Protein AF-A0A377Z9F6-F1 (afdb_monomer_lite)

Secondary structure (DSSP, 8-state):
-----HHHHHHHHHTTGGGHHHH-HHHHHHHHHHHHHS-S---S----TT-TTSTTGGG--

Organism: Klebsiella pneumoniae subsp. ozaenae (NCBI:txid574)

Foldseek 3Di:
DDDDPVVVVCCVLVVCLVCCVVPCVVVVVVLVVVLVVPDPDDDPDDDPPPCRVVPCVVVND

Sequ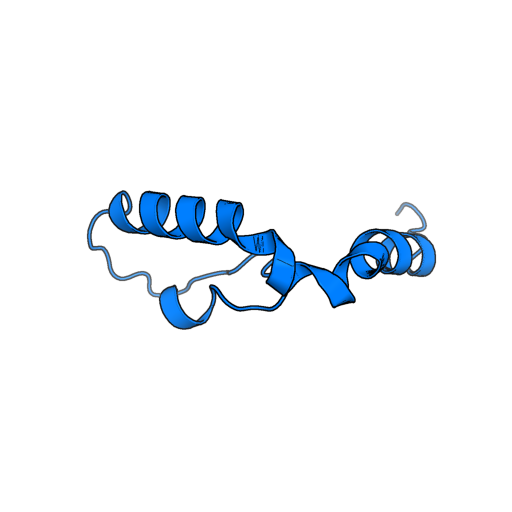ence (61 aa):
MATVNKQAVAAAFGRAASGYTQHDELQRRCADLLLRQLARRDFAQVLDAGCGPGSMSPLLA

Structur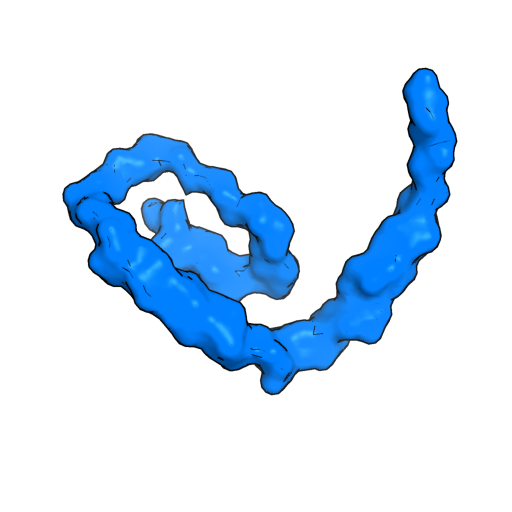e (mmCIF, N/CA/C/O backbone):
data_AF-A0A377Z9F6-F1
#
_entry.id   AF-A0A377Z9F6-F1
#
loop_
_atom_site.group_PDB
_atom_site.id
_atom_site.type_symbol
_atom_site.label_atom_id
_atom_site.label_alt_id
_atom_site.label_comp_id
_atom_site.label_asym_id
_atom_site.label_entity_id
_atom_site.label_seq_id
_atom_site.pdbx_PDB_ins_code
_atom_site.Cartn_x
_atom_site.Cartn_y
_atom_site.Cartn_z
_atom_site.occupancy
_atom_site.B_iso_or_equiv
_atom_site.auth_seq_id
_atom_site.auth_comp_id
_atom_site.auth_asym_id
_atom_site.auth_atom_id
_atom_site.pdbx_PDB_model_num
ATOM 1 N N . MET A 1 1 ? 17.734 21.158 6.180 1.00 59.94 1 MET A N 1
ATOM 2 C CA . MET A 1 1 ? 16.875 20.169 5.487 1.00 59.94 1 MET A CA 1
ATOM 3 C C . MET A 1 1 ? 17.686 19.567 4.357 1.00 59.94 1 MET A C 1
ATOM 5 O O . MET A 1 1 ? 18.311 20.330 3.633 1.00 59.94 1 MET A O 1
ATOM 9 N N . ALA A 1 2 ? 17.744 18.240 4.243 1.00 76.00 2 ALA A N 1
ATOM 10 C CA . ALA A 1 2 ? 18.455 17.596 3.142 1.00 76.00 2 ALA A CA 1
ATOM 11 C C . ALA A 1 2 ? 17.727 17.862 1.815 1.00 76.00 2 ALA A C 1
ATOM 13 O O . ALA A 1 2 ? 16.498 17.788 1.749 1.00 76.00 2 ALA A O 1
ATOM 14 N N . THR A 1 3 ? 18.478 18.182 0.766 1.00 87.00 3 THR A N 1
ATOM 15 C CA . THR A 1 3 ? 17.935 18.410 -0.574 1.00 87.00 3 THR A CA 1
ATOM 16 C C . THR A 1 3 ? 17.507 17.069 -1.170 1.00 87.00 3 THR A C 1
ATOM 18 O O . THR A 1 3 ? 18.343 16.220 -1.467 1.00 87.00 3 THR A O 1
ATOM 21 N N . VAL A 1 4 ? 16.199 16.849 -1.324 1.00 86.81 4 VAL A N 1
ATOM 22 C CA . VAL A 1 4 ? 15.661 15.612 -1.908 1.00 86.81 4 VAL A CA 1
ATOM 23 C C . VAL A 1 4 ? 15.575 15.753 -3.424 1.00 86.81 4 VAL A C 1
ATOM 25 O O . VAL A 1 4 ? 14.886 16.637 -3.937 1.00 86.81 4 VAL A O 1
ATOM 28 N N . ASN A 1 5 ? 16.219 14.840 -4.152 1.00 92.62 5 ASN A N 1
ATOM 29 C CA . ASN A 1 5 ? 16.052 14.729 -5.597 1.00 92.62 5 ASN A CA 1
ATOM 30 C C . ASN A 1 5 ? 14.698 14.069 -5.919 1.00 92.62 5 ASN A C 1
ATOM 32 O O . ASN A 1 5 ? 14.579 12.845 -5.987 1.00 92.62 5 ASN A O 1
ATOM 36 N N . LYS A 1 6 ? 13.667 14.896 -6.127 1.00 91.44 6 LYS A N 1
ATOM 37 C CA . LYS A 1 6 ? 12.299 14.434 -6.419 1.00 91.44 6 LYS A CA 1
ATOM 38 C C . LYS A 1 6 ? 12.205 13.582 -7.690 1.00 91.44 6 LYS A C 1
ATOM 40 O O . LYS A 1 6 ? 11.373 12.683 -7.745 1.00 91.44 6 LYS A O 1
ATOM 45 N N . GLN A 1 7 ? 13.058 13.828 -8.685 1.00 91.69 7 GLN A N 1
ATOM 46 C CA . GLN A 1 7 ? 13.068 13.065 -9.937 1.00 91.69 7 GLN A CA 1
ATOM 47 C C . GLN A 1 7 ? 13.609 11.652 -9.721 1.00 91.69 7 GLN A C 1
ATOM 49 O O . GLN A 1 7 ? 13.018 10.691 -10.203 1.00 91.69 7 GLN A O 1
ATOM 54 N N . ALA A 1 8 ? 14.685 11.509 -8.942 1.00 90.25 8 ALA A N 1
ATOM 55 C CA . ALA A 1 8 ? 15.228 10.201 -8.583 1.00 90.25 8 ALA A CA 1
ATOM 56 C C . ALA A 1 8 ? 14.218 9.370 -7.774 1.00 90.25 8 ALA A C 1
ATOM 58 O O . ALA A 1 8 ? 14.062 8.177 -8.026 1.00 90.25 8 ALA A O 1
ATOM 59 N N . VAL A 1 9 ? 13.488 10.014 -6.855 1.00 88.19 9 VAL A N 1
ATOM 60 C CA . VAL A 1 9 ? 12.396 9.385 -6.097 1.00 88.19 9 VAL A CA 1
ATOM 61 C C . VAL A 1 9 ? 11.282 8.925 -7.040 1.00 88.19 9 VAL A C 1
ATOM 63 O O . VAL A 1 9 ? 10.928 7.749 -7.037 1.00 88.19 9 VAL A O 1
ATOM 66 N N . ALA A 1 10 ? 10.776 9.812 -7.900 1.00 88.19 10 ALA A N 1
ATOM 67 C CA . ALA A 1 10 ? 9.721 9.472 -8.853 1.00 88.19 10 ALA A CA 1
ATOM 68 C C . ALA A 1 10 ? 10.136 8.332 -9.795 1.00 88.19 10 ALA A C 1
ATOM 70 O O . ALA A 1 10 ? 9.366 7.400 -10.007 1.00 88.19 10 ALA A O 1
ATOM 71 N N . ALA A 1 11 ? 11.370 8.352 -10.304 1.00 87.88 11 ALA A N 1
ATOM 72 C CA . ALA A 1 11 ? 11.899 7.277 -11.134 1.00 87.88 11 ALA A CA 1
ATOM 73 C C . ALA A 1 11 ? 11.998 5.956 -10.358 1.00 87.88 11 ALA A C 1
ATOM 75 O O . ALA A 1 11 ? 11.692 4.900 -10.905 1.00 87.88 11 ALA A O 1
ATOM 76 N N . ALA A 1 12 ? 12.397 5.991 -9.084 1.00 86.62 12 ALA A N 1
ATOM 77 C CA . ALA A 1 12 ? 12.505 4.787 -8.274 1.00 86.62 12 ALA A CA 1
ATOM 78 C C . ALA A 1 12 ? 11.163 4.084 -8.060 1.00 86.62 12 ALA A C 1
ATOM 80 O O . ALA A 1 12 ? 11.084 2.872 -8.252 1.00 86.62 12 ALA A O 1
ATOM 81 N N . PHE A 1 13 ? 10.120 4.847 -7.732 1.00 83.31 13 PHE A N 1
ATOM 82 C CA . PHE A 1 13 ? 8.774 4.312 -7.517 1.00 83.31 13 PHE A CA 1
ATOM 83 C C . PHE A 1 13 ? 8.011 4.054 -8.829 1.00 83.31 13 PHE A C 1
ATOM 85 O O . PHE A 1 13 ? 7.223 3.118 -8.909 1.00 83.31 13 PHE A O 1
ATOM 92 N N . GLY A 1 14 ? 8.272 4.834 -9.881 1.00 83.06 14 GLY A N 1
ATOM 93 C CA . GLY A 1 14 ? 7.590 4.732 -11.174 1.00 83.06 14 GLY A CA 1
ATOM 94 C C . GLY A 1 14 ? 8.066 3.584 -12.068 1.00 83.06 14 GLY A C 1
ATOM 95 O O . GLY A 1 14 ? 7.306 3.133 -12.921 1.00 83.06 14 GLY A O 1
ATOM 96 N N . ARG A 1 15 ? 9.291 3.069 -11.870 1.00 74.69 15 ARG A N 1
ATOM 97 C CA . ARG A 1 15 ? 9.893 2.014 -12.717 1.00 74.69 15 ARG A CA 1
ATOM 98 C C . ARG A 1 15 ? 9.028 0.763 -12.875 1.00 74.69 15 ARG A C 1
ATOM 100 O O . ARG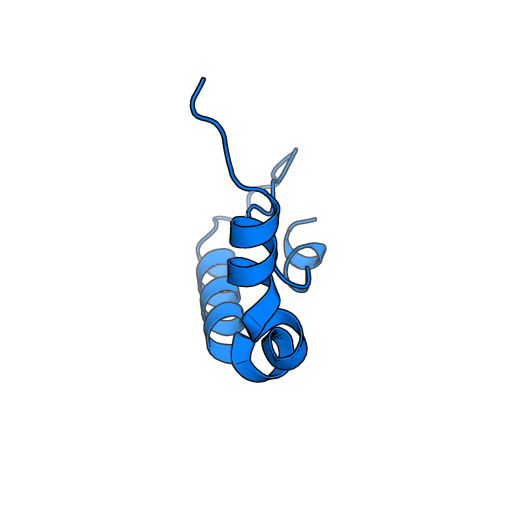 A 1 15 ? 9.042 0.160 -13.940 1.00 74.69 15 ARG A O 1
ATOM 107 N N . ALA A 1 16 ? 8.303 0.378 -11.830 1.00 74.56 16 ALA A N 1
ATOM 108 C CA . ALA A 1 16 ? 7.449 -0.809 -11.834 1.00 74.56 16 ALA A CA 1
ATOM 109 C C . ALA A 1 16 ? 5.952 -0.477 -11.947 1.00 74.56 16 ALA A C 1
ATOM 111 O O . ALA A 1 16 ? 5.130 -1.389 -11.968 1.00 74.56 16 ALA A O 1
ATOM 112 N N . ALA A 1 17 ? 5.578 0.806 -12.015 1.00 80.44 17 ALA A N 1
ATOM 113 C CA . ALA A 1 17 ? 4.188 1.236 -11.872 1.00 80.44 17 ALA A CA 1
ATOM 114 C C . ALA A 1 17 ? 3.267 0.675 -12.969 1.00 80.44 17 ALA A C 1
ATOM 116 O O . ALA A 1 17 ? 2.147 0.269 -12.673 1.00 80.44 17 ALA A O 1
ATOM 117 N N . SER A 1 18 ? 3.740 0.591 -14.217 1.00 82.00 18 SER A N 1
ATOM 118 C CA . SER A 1 18 ? 2.947 0.101 -15.355 1.00 82.00 18 SER A CA 1
ATOM 119 C C . SER A 1 18 ? 2.587 -1.387 -15.269 1.00 82.00 18 SER A C 1
ATOM 121 O O . SER A 1 18 ? 1.535 -1.784 -15.763 1.00 82.00 18 SER A O 1
ATOM 123 N N . GLY A 1 19 ? 3.436 -2.204 -14.638 1.00 85.44 19 GLY A N 1
ATOM 124 C CA . GLY A 1 19 ? 3.206 -3.639 -14.430 1.00 85.44 19 GLY A CA 1
ATOM 125 C C . GLY A 1 19 ? 2.726 -3.988 -13.022 1.00 85.44 19 GLY A C 1
ATOM 126 O O . GLY A 1 19 ? 2.466 -5.151 -12.740 1.00 85.44 19 GLY A O 1
ATOM 127 N N . TYR A 1 20 ? 2.605 -3.005 -12.125 1.00 85.75 20 TYR A N 1
ATOM 128 C CA . TYR A 1 20 ? 2.385 -3.252 -10.701 1.00 85.75 20 TYR A CA 1
ATOM 129 C C . TYR A 1 20 ? 1.135 -4.097 -10.445 1.00 85.75 20 TYR A C 1
ATOM 131 O O . TYR A 1 20 ? 1.215 -5.130 -9.792 1.00 85.75 20 TYR A O 1
ATOM 139 N N . THR A 1 21 ? 0.001 -3.718 -11.038 1.00 84.31 21 THR A N 1
ATOM 140 C CA . THR A 1 21 ? -1.281 -4.427 -10.884 1.00 84.31 21 THR A CA 1
ATOM 141 C C . THR A 1 21 ? -1.247 -5.854 -11.445 1.00 84.31 21 THR A C 1
ATOM 143 O O . THR A 1 21 ? -2.055 -6.687 -11.061 1.00 84.31 21 THR A O 1
ATOM 146 N N . GLN A 1 22 ? -0.316 -6.168 -12.350 1.00 88.75 22 GLN A N 1
ATOM 147 C CA . GLN A 1 22 ? -0.145 -7.523 -12.893 1.00 88.75 22 GLN A CA 1
ATOM 148 C C . GLN A 1 22 ? 0.638 -8.427 -11.927 1.00 88.75 22 GLN A C 1
ATOM 150 O O . GLN A 1 22 ? 0.612 -9.648 -12.064 1.00 88.75 22 GLN A O 1
ATOM 155 N N . HIS A 1 23 ? 1.333 -7.836 -10.950 1.00 88.25 23 HIS A N 1
ATOM 156 C CA . HIS A 1 23 ? 2.236 -8.524 -10.028 1.00 88.25 23 HIS A CA 1
ATOM 157 C C . HIS A 1 23 ? 1.909 -8.267 -8.542 1.00 88.25 23 HIS A C 1
ATOM 159 O O . HIS A 1 23 ? 2.670 -8.684 -7.669 1.00 88.25 23 HIS A O 1
ATOM 165 N N . ASP A 1 24 ? 0.781 -7.620 -8.226 1.00 90.00 24 ASP A N 1
ATOM 166 C CA . ASP A 1 24 ? 0.379 -7.261 -6.855 1.00 90.00 24 ASP A CA 1
ATOM 167 C C . ASP A 1 24 ? -0.366 -8.388 -6.107 1.00 90.00 24 ASP A C 1
ATOM 169 O O . ASP A 1 24 ? -0.817 -8.199 -4.977 1.00 90.00 24 ASP A O 1
ATOM 173 N N . GLU A 1 25 ? -0.475 -9.585 -6.693 1.00 92.44 25 GLU A N 1
ATOM 174 C CA . GLU A 1 25 ? -1.277 -10.690 -6.153 1.00 92.44 25 GLU A CA 1
ATOM 175 C C . GLU A 1 25 ? -0.891 -11.060 -4.713 1.00 92.44 25 GLU A C 1
ATOM 177 O O . GLU A 1 25 ? -1.759 -11.219 -3.849 1.00 92.44 25 GLU A O 1
ATOM 182 N N . LEU A 1 26 ? 0.412 -11.159 -4.426 1.00 92.88 26 LEU A N 1
ATOM 183 C CA . LEU A 1 26 ? 0.894 -11.441 -3.073 1.00 92.88 26 LEU A CA 1
ATOM 184 C C . LEU A 1 26 ? 0.440 -10.356 -2.089 1.00 92.88 26 LEU A C 1
ATOM 186 O O . LEU A 1 26 ? 0.008 -10.672 -0.983 1.00 92.88 26 LEU A O 1
ATOM 190 N N . GLN A 1 27 ? 0.493 -9.087 -2.496 1.00 91.50 27 GLN A N 1
ATOM 191 C CA . GLN A 1 27 ? 0.088 -7.963 -1.653 1.00 91.50 27 GLN A CA 1
ATOM 192 C C . GLN A 1 27 ? -1.412 -8.007 -1.361 1.00 91.50 27 GLN A C 1
ATOM 194 O O . GLN A 1 27 ? -1.811 -7.820 -0.213 1.00 91.50 27 GLN A O 1
ATOM 199 N N . ARG A 1 28 ? -2.239 -8.335 -2.365 1.00 91.56 28 ARG A N 1
ATOM 200 C CA . ARG A 1 28 ? -3.690 -8.511 -2.190 1.00 91.56 28 ARG A CA 1
ATOM 201 C C . ARG A 1 28 ? -4.015 -9.622 -1.195 1.00 91.56 28 ARG A C 1
ATOM 203 O O . ARG A 1 28 ? -4.843 -9.423 -0.311 1.00 91.56 28 ARG A O 1
ATOM 210 N N . ARG A 1 29 ? -3.337 -10.772 -1.300 1.00 94.38 29 ARG A N 1
ATOM 211 C CA . ARG A 1 29 ? -3.509 -11.898 -0.364 1.00 94.38 29 ARG A CA 1
ATOM 212 C C . ARG A 1 29 ? -3.089 -11.521 1.058 1.00 94.38 29 ARG A C 1
ATOM 214 O O . ARG A 1 29 ? -3.803 -11.830 2.006 1.00 94.38 29 ARG A O 1
ATOM 221 N N . CYS A 1 30 ? -1.960 -10.827 1.210 1.00 94.06 30 CYS A N 1
ATOM 222 C CA . CYS A 1 30 ? -1.526 -10.314 2.508 1.00 94.06 30 CYS A CA 1
ATOM 223 C C . CYS A 1 30 ? -2.562 -9.357 3.109 1.00 94.06 30 CYS A C 1
ATOM 225 O O . CYS A 1 30 ? -2.897 -9.489 4.283 1.00 94.06 30 CYS A O 1
ATOM 227 N N . ALA A 1 31 ? -3.097 -8.429 2.314 1.00 92.31 31 ALA A N 1
ATOM 228 C CA . ALA A 1 31 ? -4.092 -7.475 2.783 1.00 92.31 31 ALA A CA 1
ATOM 229 C C . ALA A 1 31 ? -5.391 -8.157 3.239 1.00 92.31 31 ALA A C 1
ATOM 231 O O . ALA A 1 31 ? -5.868 -7.853 4.325 1.00 92.31 31 ALA A O 1
ATOM 232 N N . ASP A 1 32 ? -5.914 -9.130 2.485 1.00 92.25 32 ASP A N 1
ATOM 233 C CA . ASP A 1 32 ? -7.088 -9.920 2.895 1.00 92.25 32 ASP A CA 1
ATOM 234 C C . ASP A 1 32 ? -6.859 -10.627 4.245 1.00 92.25 32 ASP A C 1
ATOM 236 O O . ASP A 1 32 ? -7.692 -10.542 5.148 1.00 92.25 32 ASP A O 1
ATOM 240 N N . LEU A 1 33 ? -5.693 -11.252 4.442 1.00 94.00 33 LEU A N 1
ATOM 241 C CA . LEU A 1 33 ? -5.353 -11.898 5.715 1.00 94.00 33 LEU A CA 1
ATOM 242 C C . LEU A 1 33 ? -5.215 -10.905 6.876 1.00 94.00 33 LEU A C 1
ATOM 244 O O . LEU A 1 33 ? -5.580 -11.234 8.006 1.00 94.00 33 LEU A O 1
ATOM 248 N N . LEU A 1 34 ? -4.679 -9.711 6.628 1.00 92.12 34 LEU A N 1
ATOM 249 C CA . LEU A 1 34 ? -4.543 -8.666 7.645 1.00 92.12 34 LEU A CA 1
ATOM 250 C C . LEU A 1 34 ? -5.902 -8.057 8.009 1.00 92.12 34 LEU A C 1
ATOM 252 O O . LEU A 1 34 ? -6.194 -7.880 9.190 1.00 92.12 34 LEU A O 1
ATOM 256 N N . LEU A 1 35 ? -6.765 -7.815 7.020 1.00 90.00 35 LEU A N 1
ATOM 257 C CA . LEU A 1 35 ? -8.127 -7.318 7.230 1.00 90.00 35 LEU A CA 1
ATOM 258 C C . LEU A 1 35 ? -8.973 -8.296 8.049 1.00 90.00 35 LEU A C 1
ATOM 260 O O . LEU A 1 35 ? -9.721 -7.875 8.923 1.00 90.00 35 LEU A O 1
ATOM 264 N N . ARG A 1 36 ? -8.811 -9.608 7.841 1.00 90.50 36 ARG A N 1
ATOM 265 C CA . ARG A 1 36 ? -9.486 -10.633 8.660 1.00 90.50 36 ARG A CA 1
ATOM 266 C C . ARG A 1 36 ? -9.004 -10.671 10.111 1.00 90.50 36 ARG A C 1
ATOM 268 O O . ARG A 1 36 ? -9.745 -11.120 10.980 1.00 90.50 36 ARG A O 1
ATOM 275 N N . GLN A 1 37 ? -7.767 -10.245 10.368 1.00 90.56 37 GLN A N 1
ATOM 276 C CA . GLN A 1 37 ? -7.194 -10.183 11.716 1.00 90.56 37 GLN A CA 1
ATOM 277 C C . GLN A 1 37 ? -7.573 -8.905 12.464 1.00 90.56 37 GLN A C 1
ATOM 279 O O . GLN A 1 37 ? -7.547 -8.886 13.697 1.00 90.56 37 GLN A O 1
ATOM 284 N N . LEU A 1 38 ? -7.942 -7.842 11.746 1.00 87.69 38 LEU A N 1
ATOM 285 C CA . LEU A 1 38 ? -8.541 -6.667 12.358 1.00 87.69 38 LEU A CA 1
ATOM 286 C C . LEU A 1 38 ? -9.859 -7.087 13.016 1.00 87.69 38 LEU A C 1
ATOM 288 O O . LEU A 1 38 ? -10.814 -7.493 12.356 1.00 87.69 38 LEU A O 1
ATOM 292 N N . ALA A 1 39 ? -9.905 -7.012 14.349 1.00 72.88 39 ALA A N 1
ATOM 293 C CA . ALA A 1 39 ? -11.150 -7.172 15.089 1.00 72.88 39 ALA A CA 1
ATOM 294 C C . ALA A 1 39 ? -12.192 -6.229 14.476 1.00 72.88 39 ALA A C 1
ATOM 296 O O . ALA A 1 39 ? -11.847 -5.077 14.225 1.00 72.88 39 ALA A O 1
ATOM 297 N N . ARG A 1 40 ? -13.427 -6.707 14.245 1.00 69.19 40 ARG A N 1
ATOM 298 C CA . ARG A 1 40 ? -14.542 -5.912 13.692 1.00 69.19 40 ARG A CA 1
ATOM 299 C C . ARG A 1 40 ? -14.746 -4.640 14.519 1.00 69.19 40 ARG A C 1
ATOM 301 O O . ARG A 1 40 ? -15.478 -4.640 15.506 1.00 69.19 40 ARG A O 1
ATOM 308 N N . ARG A 1 41 ? -14.045 -3.586 14.131 1.00 77.56 41 ARG A N 1
ATOM 309 C CA . ARG A 1 41 ? -14.017 -2.277 14.759 1.00 77.56 41 ARG A CA 1
ATOM 310 C C . ARG A 1 41 ? -14.199 -1.279 13.644 1.00 77.56 41 ARG A C 1
ATOM 312 O O . ARG A 1 41 ? -13.5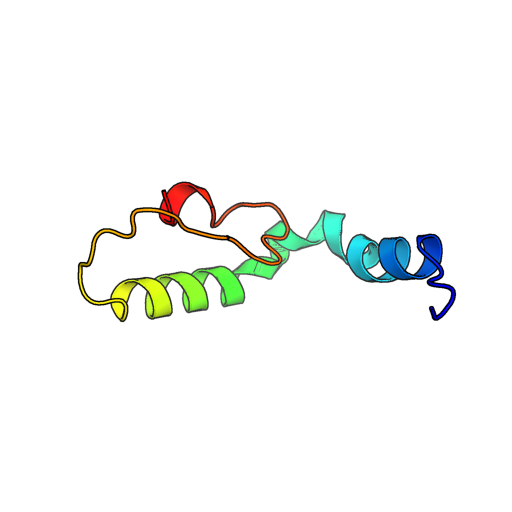00 -1.349 12.636 1.00 77.56 41 ARG A O 1
ATOM 319 N N . ASP A 1 42 ? -15.112 -0.356 13.868 1.00 83.12 42 ASP A N 1
ATOM 320 C CA . ASP A 1 42 ? -15.294 0.761 12.966 1.00 83.12 42 ASP A CA 1
ATOM 321 C C . ASP A 1 42 ? -14.209 1.795 13.272 1.00 83.12 42 ASP A C 1
ATOM 323 O O . ASP A 1 42 ? -14.046 2.244 14.412 1.00 83.12 42 ASP A O 1
ATOM 327 N N . PHE A 1 43 ? -13.427 2.139 12.254 1.00 88.44 43 PHE A N 1
ATOM 328 C CA . PHE A 1 43 ? -12.411 3.178 12.341 1.00 88.44 43 PHE A CA 1
ATOM 329 C C . PHE A 1 43 ? -12.998 4.465 11.774 1.00 88.44 43 PHE A C 1
ATOM 331 O O . PHE A 1 43 ? -13.366 4.520 10.608 1.00 88.44 43 PHE A O 1
ATOM 338 N N . ALA A 1 44 ? -13.068 5.518 12.590 1.00 90.38 44 ALA A N 1
ATOM 339 C CA . ALA A 1 44 ? -13.622 6.801 12.153 1.00 90.38 44 ALA A CA 1
ATOM 340 C C . ALA A 1 44 ? -12.811 7.446 11.013 1.00 90.38 44 ALA A C 1
ATOM 342 O O . ALA A 1 44 ? -13.350 8.233 10.238 1.00 90.38 44 ALA A O 1
ATOM 343 N N . GLN A 1 45 ? -11.511 7.146 10.937 1.00 91.38 45 GLN A N 1
ATOM 344 C CA . GLN A 1 45 ? -10.599 7.629 9.905 1.00 91.38 45 GLN A CA 1
ATOM 345 C C . GLN A 1 45 ? -9.539 6.566 9.616 1.00 91.38 45 GLN A C 1
ATOM 347 O O . GLN A 1 45 ? -8.974 5.984 10.545 1.00 91.38 45 GLN A O 1
ATOM 352 N N . VAL A 1 46 ? -9.246 6.350 8.334 1.00 91.38 46 VAL A N 1
ATOM 353 C CA . VAL A 1 46 ? -8.235 5.395 7.867 1.00 91.38 46 VAL A CA 1
ATOM 354 C C . VAL A 1 46 ? -7.286 6.087 6.890 1.00 91.38 46 VAL A C 1
ATOM 356 O O . VAL A 1 46 ? -7.703 6.912 6.079 1.00 91.38 46 VAL A O 1
ATOM 359 N N . LEU A 1 47 ? -5.997 5.756 6.981 1.00 92.81 47 LEU A N 1
ATOM 360 C CA . LEU A 1 47 ? -4.958 6.196 6.053 1.00 92.81 47 LEU A CA 1
ATOM 361 C C . LEU A 1 47 ? -4.409 4.980 5.301 1.00 92.81 47 LEU A C 1
ATOM 363 O O . LEU A 1 47 ? -3.772 4.119 5.905 1.00 92.81 47 LEU A O 1
ATOM 367 N N . ASP A 1 48 ? -4.593 4.953 3.983 1.00 92.19 48 ASP A N 1
ATOM 368 C CA . ASP A 1 48 ? -3.948 3.982 3.095 1.00 92.19 48 ASP A CA 1
ATOM 369 C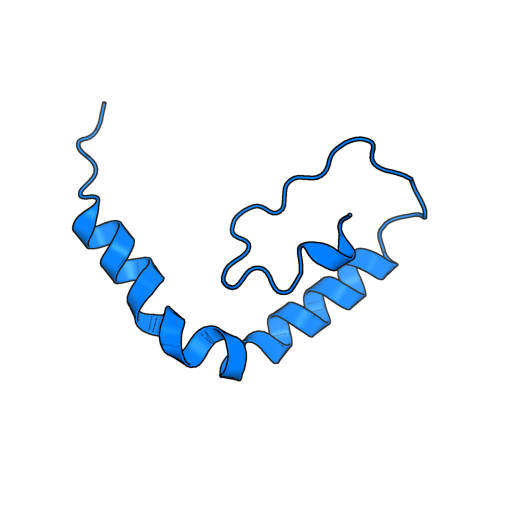 C . ASP A 1 48 ? -2.571 4.510 2.656 1.00 92.19 48 ASP A C 1
ATOM 371 O O . ASP A 1 48 ? -2.412 5.199 1.643 1.00 92.19 48 ASP A O 1
ATOM 375 N N . ALA A 1 49 ? -1.566 4.280 3.502 1.00 91.44 49 ALA A N 1
ATOM 376 C CA . ALA A 1 49 ? -0.214 4.767 3.272 1.00 91.44 49 ALA A CA 1
ATOM 377 C C . ALA A 1 49 ? 0.509 3.915 2.219 1.00 91.44 49 ALA A C 1
ATOM 379 O O . ALA A 1 49 ? 0.675 2.710 2.382 1.00 91.44 49 ALA A O 1
ATOM 380 N N . GLY A 1 50 ? 1.015 4.562 1.165 1.00 87.19 50 GLY A N 1
ATOM 381 C CA . GLY A 1 50 ? 1.723 3.851 0.098 1.00 87.19 50 GLY A CA 1
ATOM 382 C C . GLY A 1 50 ? 0.802 2.956 -0.735 1.00 87.19 50 GLY A C 1
ATOM 383 O O . GLY A 1 50 ? 1.230 1.890 -1.165 1.00 87.19 50 GLY A O 1
ATOM 384 N N . CYS A 1 51 ? -0.429 3.410 -0.991 1.00 88.94 51 CYS A N 1
ATOM 385 C CA . CYS A 1 51 ? -1.515 2.659 -1.630 1.00 88.94 51 CYS A CA 1
ATOM 386 C C . CYS A 1 51 ? -1.228 2.115 -3.045 1.00 88.94 51 CYS A C 1
ATOM 388 O O . CYS A 1 51 ? -2.044 1.378 -3.604 1.00 88.94 51 CYS A O 1
ATOM 390 N N . GLY A 1 52 ? -0.089 2.465 -3.652 1.00 86.88 52 GLY A N 1
ATOM 391 C CA . GLY A 1 52 ? 0.272 2.032 -4.999 1.00 86.88 52 GLY A CA 1
ATOM 392 C C . GLY A 1 52 ? -0.817 2.435 -6.007 1.00 86.88 52 GLY A C 1
ATOM 393 O O . GLY A 1 52 ? -1.166 3.613 -6.068 1.00 86.88 52 GLY A O 1
ATOM 394 N N . PRO A 1 53 ? -1.386 1.490 -6.779 1.00 84.81 53 PRO A N 1
ATOM 395 C CA . PRO A 1 53 ? -2.530 1.750 -7.659 1.00 84.81 53 PRO A CA 1
ATOM 396 C C . PRO A 1 53 ? -3.857 2.077 -6.946 1.00 84.81 53 PRO A C 1
ATOM 398 O O . PRO A 1 53 ? -4.846 2.345 -7.622 1.00 84.81 53 PRO A O 1
ATOM 401 N N . GLY A 1 54 ? -3.926 1.994 -5.613 1.00 88.19 54 GLY A N 1
ATOM 402 C CA . GLY A 1 54 ? -5.128 2.302 -4.826 1.00 88.19 54 GLY A CA 1
ATOM 403 C C . GLY A 1 54 ? -6.181 1.191 -4.791 1.00 88.19 54 GLY A C 1
ATOM 404 O O . GLY A 1 54 ? -7.313 1.426 -4.384 1.00 88.19 54 GLY A O 1
ATOM 405 N N . SER A 1 55 ? -5.842 -0.037 -5.204 1.00 86.31 55 SER A N 1
ATOM 406 C CA . SER A 1 55 ? -6.810 -1.151 -5.254 1.00 86.31 55 SER A CA 1
ATOM 407 C C . SER A 1 55 ? -7.348 -1.574 -3.879 1.00 86.31 55 SER A C 1
ATOM 409 O O . SER A 1 55 ? -8.396 -2.210 -3.820 1.00 86.31 55 SER A O 1
ATOM 411 N N . MET A 1 56 ? -6.643 -1.244 -2.791 1.00 88.44 56 MET A N 1
ATOM 412 C CA . MET A 1 56 ? -7.032 -1.615 -1.425 1.00 88.44 56 MET A CA 1
ATOM 413 C C . MET A 1 56 ? -7.890 -0.551 -0.733 1.00 88.44 56 MET A C 1
ATOM 415 O O . MET A 1 56 ? -8.658 -0.881 0.166 1.00 88.44 56 MET A O 1
ATOM 419 N N . SER A 1 57 ? -7.812 0.709 -1.170 1.00 89.81 57 SER A N 1
ATOM 420 C CA . SER A 1 57 ? -8.481 1.833 -0.510 1.00 89.81 57 SER A CA 1
ATOM 421 C C . SER A 1 57 ? -10.005 1.659 -0.359 1.00 89.81 57 SER A C 1
ATOM 423 O O . SER A 1 57 ? -10.519 2.013 0.698 1.00 89.81 57 SER A O 1
ATOM 425 N N . PRO A 1 58 ? -10.749 1.065 -1.321 1.00 88.31 58 PRO A N 1
ATOM 426 C CA . PRO A 1 58 ? -12.184 0.815 -1.148 1.00 88.31 58 PRO A CA 1
ATOM 427 C C . PRO A 1 58 ? -12.534 -0.209 -0.060 1.00 88.31 58 PRO A C 1
ATOM 429 O O . PRO A 1 58 ? -13.657 -0.205 0.423 1.00 88.31 58 PRO A O 1
ATOM 432 N N . LEU A 1 59 ? -11.604 -1.097 0.311 1.00 85.94 59 LEU A N 1
ATOM 433 C CA . LEU A 1 59 ? -11.809 -2.096 1.372 1.00 85.94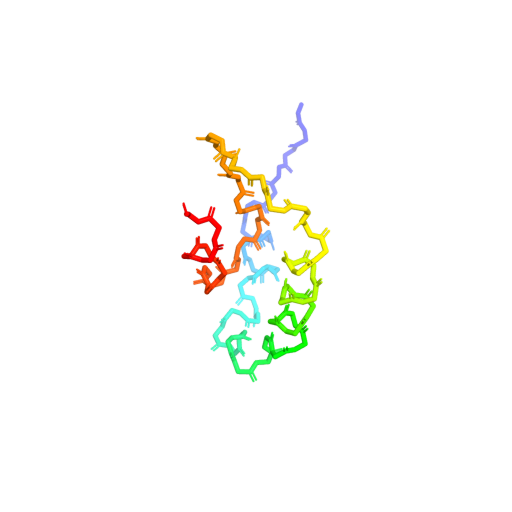 59 LEU A CA 1
ATOM 434 C C . LEU A 1 59 ? -11.538 -1.531 2.775 1.00 85.94 59 LEU A C 1
ATOM 436 O O . LEU A 1 59 ? -11.748 -2.221 3.769 1.00 85.94 59 LEU A O 1
ATOM 440 N N . LEU A 1 60 ? -11.024 -0.301 2.834 1.00 84.44 60 LEU A N 1
ATOM 441 C CA . LEU A 1 60 ? -10.652 0.421 4.047 1.00 84.44 60 LEU A CA 1
ATOM 442 C C . LEU A 1 60 ? -11.625 1.566 4.381 1.00 84.44 60 LEU A C 1
ATOM 444 O O . LEU A 1 60 ? -11.426 2.235 5.395 1.00 84.44 60 LEU A O 1
ATOM 448 N N . ALA A 1 61 ? -12.616 1.808 3.517 1.00 74.38 61 ALA A N 1
ATOM 449 C CA . ALA A 1 61 ? -13.695 2.776 3.710 1.00 74.38 61 ALA A CA 1
ATOM 450 C C . ALA A 1 61 ? -14.890 2.121 4.414 1.00 74.38 61 ALA A C 1
ATOM 452 O O . ALA A 1 61 ? -15.509 2.814 5.249 1.00 74.38 61 ALA A O 1
#

Radius of gyration: 15.07 Å; chains: 1; bounding box: 34×32×30 Å

pLDDT: mean 86.69, std 6.63, range [59.94, 94.38]

InterPro domains:
  IPR029063 S-adenosyl-L-methionine-dependent methyltransferase superfamily [G3DSA:3.40.50.150] (4-61)
  IPR029063 S-adenosyl-L-methionine-dependent methyltransferase superfamily [SSF53335] (6-61)